Protein AF-A0A2I2KR98-F1 (afdb_monomer_lite)

Secondary structure (DSSP, 8-state):
---------------------------------SEEEEEE-TTSSHHHHHHHHHTTSSS---B-TT-HHHHHHHHHHTTPPB-STT-B-HHHHHHHHHHHTB-TT--EEEEEETTHHHHHHHHHHTT-GGGTT-HHHHHHHHHSSEEEEEE--S-HHHHHHHHHHHHHHT---SS-SS---

pLDDT: mean 82.18, std 19.6, range [34.56, 98.31]

Sequence (181 aa):
MGPYGRGCPRNRLRHSQKSDYVPVMLTETARPIDSYFVCATPRTGSSLLLGLLDSTGICGHPQAYFRSPDESLWADRWQLARTDESGFRYADYVRAARAAGSTPNGVFGAKLMWGTVGEVVDKMRTIHRDLADDDLGLLNRVFGRTGFVYLKRHDVLAQAVSWLRAEQTATWFVGGNGEID

InterPro domains:
  IPR024628 Sulphotransferase Stf0, domain [PF09037] (35-176)
  IPR027417 P-loop containing nucleoside triphosphate hydrolase [G3DSA:3.40.50.300] (34-181)
  IPR027417 P-loop containing nucleoside triphosphate hydrolase [SSF52540] (35-178)

Structure (mmCIF, N/CA/C/O backbone):
data_AF-A0A2I2KR98-F1
#
_entry.id   AF-A0A2I2KR98-F1
#
loop_
_atom_site.group_PDB
_atom_site.id
_atom_site.type_symbol
_atom_site.label_atom_id
_atom_site.label_alt_id
_atom_site.label_comp_id
_atom_site.label_asym_id
_atom_site.label_entity_id
_atom_site.label_seq_id
_atom_site.pdbx_PDB_ins_code
_atom_site.Cartn_x
_atom_site.Cartn_y
_atom_site.Cartn_z
_atom_site.occupancy
_atom_site.B_iso_or_equiv
_atom_site.auth_seq_id
_atom_site.auth_comp_id
_atom_site.auth_asym_id
_atom_site.auth_atom_id
_atom_site.pdbx_PDB_model_num
ATOM 1 N N . MET A 1 1 ? -43.503 -22.880 73.744 1.00 45.19 1 MET A N 1
ATOM 2 C CA . MET A 1 1 ? -43.437 -23.323 72.335 1.00 45.19 1 MET A CA 1
ATOM 3 C C . MET A 1 1 ? -44.203 -22.319 71.483 1.00 45.19 1 MET A C 1
ATOM 5 O O . MET A 1 1 ? -45.420 -22.285 71.577 1.00 45.19 1 MET A O 1
ATOM 9 N N . GLY A 1 2 ? -43.518 -21.447 70.740 1.00 34.56 2 GLY A N 1
ATOM 10 C CA . GLY A 1 2 ? -44.126 -20.769 69.581 1.00 34.56 2 GLY A CA 1
ATOM 11 C C . GLY A 1 2 ? -43.846 -21.569 68.298 1.00 34.56 2 GLY A C 1
ATOM 12 O O . GLY A 1 2 ? -43.222 -22.626 68.402 1.00 34.56 2 GLY A O 1
ATOM 13 N N . PRO A 1 3 ? -44.134 -21.045 67.093 1.00 50.06 3 PRO A N 1
ATOM 14 C CA . PRO A 1 3 ? -45.159 -20.065 66.729 1.00 50.06 3 PRO A CA 1
ATOM 15 C C . PRO A 1 3 ? -45.899 -20.435 65.410 1.00 50.06 3 PRO A C 1
ATOM 17 O O . PRO A 1 3 ? -45.699 -21.485 64.809 1.00 50.06 3 PRO A O 1
ATOM 20 N N . TYR A 1 4 ? -46.763 -19.516 64.974 1.00 42.31 4 TYR A N 1
ATOM 21 C CA . TYR A 1 4 ? -47.322 -19.344 63.630 1.00 42.31 4 TYR A CA 1
ATOM 22 C C . TYR A 1 4 ? -46.369 -19.662 62.459 1.00 42.31 4 TYR A C 1
ATOM 24 O O . TYR A 1 4 ? -45.192 -19.312 62.496 1.00 42.31 4 TYR A O 1
ATOM 32 N N . GLY A 1 5 ? -46.931 -20.157 61.346 1.00 39.09 5 GLY A N 1
ATOM 33 C CA . GLY A 1 5 ? -46.281 -20.077 60.033 1.00 39.09 5 GLY A CA 1
ATOM 34 C C . GLY A 1 5 ? -46.884 -20.987 58.963 1.00 39.09 5 GLY A C 1
ATOM 35 O O . GLY A 1 5 ? -46.359 -22.065 58.706 1.00 39.09 5 GLY A O 1
ATOM 36 N N . ARG A 1 6 ? -47.951 -20.545 58.277 1.00 46.66 6 ARG A N 1
ATOM 37 C CA . ARG A 1 6 ? -48.309 -21.116 56.966 1.00 46.66 6 ARG A CA 1
ATOM 38 C C . ARG A 1 6 ? -47.233 -20.687 55.969 1.00 46.66 6 ARG A C 1
ATOM 40 O O . ARG A 1 6 ? -47.212 -19.541 55.529 1.00 46.66 6 ARG A O 1
ATOM 47 N N . GLY A 1 7 ? -46.315 -21.596 55.661 1.00 36.84 7 GLY A N 1
ATOM 48 C CA . GLY A 1 7 ? -45.300 -21.396 54.636 1.00 36.84 7 GLY A CA 1
ATOM 49 C C . GLY A 1 7 ? -45.927 -21.376 53.244 1.00 36.84 7 GLY A C 1
ATOM 50 O O . GLY A 1 7 ? -46.560 -22.342 52.833 1.00 36.84 7 GLY A O 1
ATOM 51 N N . CYS A 1 8 ? -45.725 -20.277 52.521 1.00 35.91 8 CYS A N 1
ATOM 52 C CA . CYS A 1 8 ? -45.872 -20.192 51.072 1.00 35.91 8 CYS A CA 1
ATOM 53 C C . CYS A 1 8 ? -44.569 -20.696 50.424 1.00 35.91 8 CYS A C 1
ATOM 55 O O . CYS A 1 8 ? -43.522 -20.067 50.624 1.00 35.91 8 CYS A O 1
ATOM 57 N N . PRO A 1 9 ? -44.564 -21.802 49.656 1.00 43.22 9 PRO A N 1
ATOM 58 C CA . PRO A 1 9 ? -43.398 -22.176 48.879 1.00 43.22 9 PRO A CA 1
ATOM 59 C C . PRO A 1 9 ? -43.375 -21.374 47.579 1.00 43.22 9 PRO A C 1
ATOM 61 O O . PRO A 1 9 ? -44.105 -21.621 46.624 1.00 43.22 9 PRO A O 1
ATOM 64 N N . ARG A 1 10 ? -42.489 -20.384 47.617 1.00 43.44 10 ARG A N 1
ATOM 65 C CA . ARG A 1 10 ? -41.891 -19.612 46.531 1.00 43.44 10 ARG A CA 1
ATOM 66 C C . ARG A 1 10 ? -41.870 -20.320 45.171 1.00 43.44 10 ARG A C 1
ATOM 68 O O . ARG A 1 10 ? -41.380 -21.438 45.022 1.00 43.44 10 ARG A O 1
ATOM 75 N N . ASN A 1 11 ? -42.296 -19.540 44.183 1.00 34.59 11 ASN A N 1
ATOM 76 C CA . ASN A 1 11 ? -42.088 -19.690 42.751 1.00 34.59 11 ASN A CA 1
ATOM 77 C C . ASN A 1 11 ? -40.659 -20.191 42.443 1.00 34.59 11 ASN A C 1
ATOM 79 O O . ASN A 1 11 ? -39.684 -19.463 42.638 1.00 34.59 11 ASN A O 1
ATOM 83 N N . ARG A 1 12 ? -40.517 -21.440 41.983 1.00 39.19 12 ARG A N 1
ATOM 84 C CA . ARG A 1 12 ? -39.248 -21.971 41.467 1.00 39.19 12 ARG A CA 1
ATOM 85 C C . ARG A 1 12 ? -39.285 -21.846 39.948 1.00 39.19 12 ARG A C 1
ATOM 87 O O . ARG A 1 12 ? -39.779 -22.734 39.259 1.00 39.19 12 ARG A O 1
ATOM 94 N N . LEU A 1 13 ? -38.780 -20.719 39.447 1.00 37.84 13 LEU A N 1
ATOM 95 C CA . LEU A 1 13 ? -38.492 -20.517 38.028 1.00 37.84 13 LEU A CA 1
ATOM 96 C C . LEU A 1 13 ? -37.603 -21.673 37.550 1.00 37.84 13 LEU A C 1
ATOM 98 O O . LEU A 1 13 ? -36.456 -21.807 37.977 1.00 37.84 13 LEU A O 1
ATOM 102 N N . ARG A 1 14 ? -38.147 -22.537 36.689 1.00 40.75 14 ARG A N 1
ATOM 103 C CA . ARG A 1 14 ? -37.369 -23.547 35.969 1.00 40.75 14 ARG A CA 1
ATOM 104 C C . ARG A 1 14 ? -36.495 -22.821 34.945 1.00 40.75 14 ARG A C 1
ATOM 106 O O . ARG A 1 14 ? -36.938 -22.531 33.843 1.00 40.75 14 ARG A O 1
ATOM 113 N N . HIS A 1 15 ? -35.255 -22.525 35.319 1.00 42.91 15 HIS A N 1
ATOM 114 C CA . HIS A 1 15 ? -34.178 -22.313 34.356 1.00 42.91 15 HIS A CA 1
ATOM 115 C C . HIS A 1 15 ? -33.766 -23.675 33.798 1.00 42.91 15 HIS A C 1
ATOM 117 O O . HIS A 1 15 ? -33.230 -24.493 34.541 1.00 42.91 15 HIS A O 1
ATOM 123 N N . SER A 1 16 ? -34.055 -23.924 32.520 1.00 43.88 16 SER A N 1
ATOM 124 C CA . SER A 1 16 ? -33.255 -24.771 31.620 1.00 43.88 16 SER A CA 1
ATOM 125 C C . SER A 1 16 ? -34.010 -24.967 30.301 1.00 43.88 16 SER A C 1
ATOM 127 O O . SER A 1 16 ? -34.563 -26.035 30.045 1.00 43.88 16 SER A O 1
ATOM 129 N N . GLN A 1 17 ? -34.007 -23.953 29.440 1.00 45.47 17 GLN A N 1
ATOM 130 C CA . GLN A 1 17 ? -33.965 -24.213 28.003 1.00 45.47 17 GLN A CA 1
ATOM 131 C C . GLN A 1 17 ? -32.532 -23.931 27.566 1.00 45.47 17 GLN A C 1
ATOM 133 O O . GLN A 1 17 ? -32.104 -22.780 27.508 1.00 45.47 17 GLN A O 1
ATOM 138 N N . LYS A 1 18 ? -31.759 -25.000 27.358 1.00 41.94 18 LYS A N 1
ATOM 139 C CA . LYS A 1 18 ? -30.503 -24.906 26.621 1.00 41.94 18 LYS A CA 1
ATOM 140 C C . LYS A 1 18 ? -30.904 -24.616 25.180 1.00 41.94 18 LYS A C 1
ATOM 142 O O . LYS A 1 18 ? -31.605 -25.411 24.568 1.00 41.94 18 LYS A O 1
ATOM 147 N N . SER A 1 19 ? -30.562 -23.422 24.713 1.00 43.12 19 SER A N 1
ATOM 148 C CA . SER A 1 19 ? -30.657 -23.069 23.304 1.00 43.12 19 SER A CA 1
ATOM 149 C C . SER A 1 19 ? -29.605 -23.895 22.576 1.00 43.12 19 SER A C 1
ATOM 151 O O . SER A 1 19 ? -28.408 -23.674 22.772 1.00 43.12 19 SER A O 1
ATOM 153 N N . ASP A 1 20 ? -30.052 -24.882 21.805 1.00 44.62 20 ASP A N 1
ATOM 154 C CA . ASP A 1 20 ? -29.210 -25.651 20.895 1.00 44.62 20 ASP A CA 1
ATOM 155 C C . ASP A 1 20 ? -28.820 -24.740 19.729 1.00 44.62 20 ASP A C 1
ATOM 157 O O . ASP A 1 20 ? -29.419 -24.738 18.654 1.00 44.62 20 ASP A O 1
ATOM 161 N N . TYR A 1 21 ? -27.834 -23.884 19.987 1.00 50.34 21 TYR A N 1
ATOM 162 C CA . TYR A 1 21 ? -27.226 -23.044 18.974 1.00 50.34 21 TYR A CA 1
ATOM 163 C C . TYR A 1 21 ? -26.384 -23.945 18.070 1.00 50.34 21 TYR A C 1
ATOM 165 O O . TYR A 1 21 ? -25.250 -24.295 18.394 1.00 50.34 21 TYR A O 1
ATOM 173 N N . VAL A 1 22 ? -26.960 -24.362 16.946 1.00 48.97 22 VAL A N 1
ATOM 174 C CA . VAL A 1 22 ? -26.222 -25.038 15.880 1.00 48.97 22 VAL A CA 1
ATOM 175 C C . VAL A 1 22 ? -25.523 -23.938 15.078 1.00 48.97 22 VAL A C 1
ATOM 177 O O . VAL A 1 22 ? -26.214 -23.117 14.470 1.00 48.97 22 VAL A O 1
ATOM 180 N N . PRO A 1 23 ? -24.181 -23.832 15.094 1.00 45.09 23 PRO A N 1
ATOM 181 C CA . PRO A 1 23 ? -23.514 -22.810 14.311 1.00 45.09 23 PRO A CA 1
ATOM 182 C C . PRO A 1 23 ? -23.770 -23.112 12.836 1.00 45.09 23 PRO A C 1
ATOM 184 O O . PRO A 1 23 ? -23.531 -24.226 12.368 1.00 45.09 23 PRO A O 1
ATOM 187 N N . VAL A 1 24 ? -24.272 -22.115 12.109 1.00 52.47 24 VAL A N 1
ATOM 188 C CA . VAL A 1 24 ? -24.323 -22.156 10.650 1.00 52.47 24 VAL A CA 1
ATOM 189 C C . VAL A 1 24 ? -22.886 -22.331 10.179 1.00 52.47 24 VAL A C 1
ATOM 191 O O . VAL A 1 24 ? -22.064 -21.421 10.279 1.00 52.47 24 VAL A O 1
ATOM 194 N N . MET A 1 25 ? -22.569 -23.539 9.726 1.00 44.47 25 MET A N 1
ATOM 195 C CA . MET A 1 25 ? -21.318 -23.841 9.057 1.00 44.47 25 MET A CA 1
ATOM 196 C C . MET A 1 25 ? -21.326 -23.003 7.777 1.00 44.47 25 MET A C 1
ATOM 198 O O . MET A 1 25 ? -22.052 -23.329 6.838 1.00 44.47 25 MET A O 1
ATOM 202 N N . LEU A 1 26 ? -20.589 -21.887 7.778 1.00 49.72 26 LEU A N 1
ATOM 203 C CA . LEU A 1 26 ? -20.343 -21.037 6.611 1.00 49.72 26 LEU A CA 1
ATOM 204 C C . LEU A 1 26 ? -19.629 -21.884 5.551 1.00 49.72 26 LEU A C 1
ATOM 206 O O . LEU A 1 26 ? -18.409 -21.894 5.434 1.00 49.72 26 LEU A O 1
ATOM 210 N N . THR A 1 27 ? -20.409 -22.666 4.817 1.00 49.41 27 THR A N 1
ATOM 211 C CA . THR A 1 27 ? -19.982 -23.496 3.694 1.00 49.41 27 THR A CA 1
ATOM 212 C C . THR A 1 27 ? -20.254 -22.735 2.413 1.00 49.41 27 THR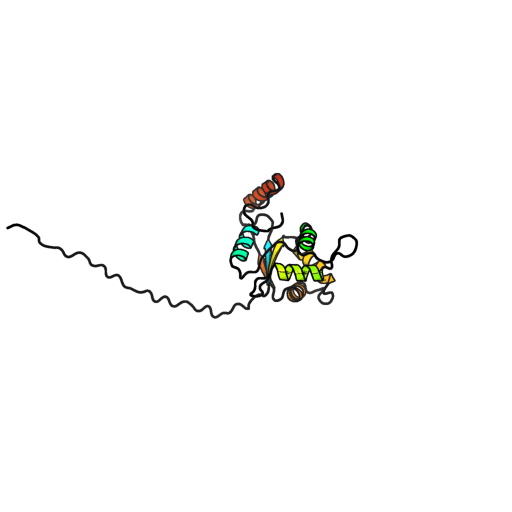 A C 1
ATOM 214 O O . THR A 1 27 ? -20.965 -23.167 1.519 1.00 49.41 27 THR A O 1
ATOM 217 N N . GLU A 1 28 ? -19.630 -21.571 2.338 1.00 48.03 28 GLU A N 1
ATOM 218 C CA . GLU A 1 28 ? -19.173 -21.012 1.085 1.00 48.03 28 GLU A CA 1
ATOM 219 C C . GLU A 1 28 ? -17.781 -20.493 1.409 1.00 48.03 28 GLU A C 1
ATOM 221 O O . GLU A 1 28 ? -17.617 -19.444 2.031 1.00 48.03 28 GLU A O 1
ATOM 226 N N . THR A 1 29 ? -16.758 -21.300 1.120 1.00 50.75 29 THR A N 1
ATOM 227 C CA . THR A 1 29 ? -15.380 -20.828 1.174 1.00 50.75 29 THR A CA 1
ATOM 228 C C . THR A 1 29 ? -15.275 -19.726 0.136 1.00 50.75 29 THR A C 1
ATOM 230 O O . THR A 1 29 ? -15.038 -19.985 -1.045 1.00 50.75 29 THR A O 1
ATOM 233 N N . ALA A 1 30 ? -15.510 -18.485 0.579 1.00 55.72 30 ALA A N 1
ATOM 234 C CA . ALA A 1 30 ? -15.159 -17.290 -0.155 1.00 55.72 30 ALA A CA 1
ATOM 235 C C . ALA A 1 30 ? -13.770 -17.553 -0.715 1.00 55.72 30 ALA A C 1
ATOM 237 O O . ALA A 1 30 ? -12.832 -17.846 0.031 1.00 55.72 30 ALA A O 1
ATOM 238 N N . ARG A 1 31 ? -13.691 -17.598 -2.043 1.00 56.56 31 ARG A N 1
ATOM 239 C CA . ARG A 1 31 ? -12.465 -17.918 -2.757 1.00 56.56 31 ARG A CA 1
ATOM 240 C C . ARG A 1 31 ? -11.340 -17.053 -2.157 1.00 56.56 31 ARG A C 1
ATOM 242 O O . ARG A 1 31 ? -11.426 -15.835 -2.301 1.00 56.56 31 ARG A O 1
ATOM 249 N N . PRO A 1 32 ? -10.336 -17.633 -1.469 1.00 81.88 32 PRO A N 1
ATOM 250 C CA . PRO A 1 32 ? -9.448 -16.861 -0.600 1.00 81.88 32 PRO A CA 1
ATOM 251 C C . PRO A 1 32 ? -8.665 -15.822 -1.406 1.00 81.88 32 PRO A C 1
ATOM 253 O O . PRO A 1 32 ? -7.907 -16.174 -2.301 1.00 81.88 32 PRO A O 1
ATOM 256 N N . ILE A 1 33 ? -8.895 -14.535 -1.179 1.00 91.81 33 ILE A N 1
ATOM 257 C CA . ILE A 1 33 ? -8.083 -13.490 -1.814 1.00 91.81 33 ILE A CA 1
ATOM 258 C C . ILE A 1 33 ? -6.619 -13.654 -1.385 1.00 91.81 33 ILE A C 1
ATOM 260 O O . ILE A 1 33 ? -6.353 -13.982 -0.231 1.00 91.81 33 ILE A O 1
ATOM 264 N N . ASP A 1 34 ? -5.690 -13.439 -2.313 1.00 96.25 34 ASP A N 1
ATOM 265 C CA . ASP A 1 34 ? -4.254 -13.456 -2.001 1.00 96.25 34 ASP A CA 1
ATOM 266 C C . ASP A 1 34 ? -3.803 -12.075 -1.511 1.00 96.25 34 ASP A C 1
ATOM 268 O O . ASP A 1 34 ? -2.844 -11.938 -0.751 1.00 96.25 34 ASP A O 1
ATOM 272 N N . SER A 1 35 ? -4.512 -11.033 -1.943 1.00 97.19 35 SER A N 1
ATOM 273 C CA . SER A 1 35 ? -4.193 -9.656 -1.615 1.00 97.19 35 SER A CA 1
ATOM 274 C C . SER A 1 35 ? -5.420 -8.755 -1.598 1.00 97.19 35 SER A C 1
ATOM 276 O O . SER A 1 35 ? -6.461 -9.067 -2.187 1.00 97.19 35 SER A O 1
ATOM 278 N N . TYR A 1 36 ? -5.293 -7.599 -0.949 1.00 96.88 36 TYR A N 1
ATOM 279 C CA . TYR A 1 36 ? -6.278 -6.535 -1.066 1.00 96.88 36 TYR A CA 1
ATOM 280 C C . TYR A 1 36 ? -5.684 -5.130 -0.964 1.00 96.88 36 TYR A C 1
ATOM 282 O O . TYR A 1 36 ? -4.687 -4.890 -0.278 1.00 96.88 36 TYR A O 1
ATOM 290 N N . PHE A 1 37 ? -6.376 -4.181 -1.597 1.00 96.25 37 PHE A N 1
ATOM 291 C CA . PHE A 1 37 ? -6.120 -2.751 -1.461 1.00 96.25 37 PHE A CA 1
ATOM 292 C C . PHE A 1 37 ? -7.302 -2.036 -0.806 1.00 96.25 37 PHE A C 1
ATOM 294 O O . PHE A 1 37 ? -8.435 -2.106 -1.284 1.00 96.25 37 PHE A O 1
ATOM 301 N N . VAL A 1 38 ? -7.037 -1.299 0.272 1.00 96.69 38 VAL A N 1
ATOM 302 C CA . VAL A 1 38 ? -7.972 -0.313 0.824 1.00 96.69 38 VAL A CA 1
ATOM 303 C C . VAL A 1 38 ? -7.853 0.962 -0.005 1.00 96.69 38 VAL A C 1
ATOM 305 O O . VAL A 1 38 ? -6.872 1.694 0.112 1.00 96.69 38 VAL A O 1
ATOM 308 N N . CYS A 1 39 ? -8.847 1.225 -0.845 1.00 95.19 39 CYS A N 1
ATOM 309 C CA . CYS A 1 39 ? -8.944 2.417 -1.676 1.00 95.19 39 CYS A CA 1
ATOM 310 C C . CYS A 1 39 ? -9.698 3.506 -0.910 1.00 95.19 39 CYS A C 1
ATOM 312 O O . CYS A 1 39 ? -10.894 3.370 -0.643 1.00 95.19 39 CYS A O 1
ATOM 314 N N . ALA A 1 40 ? -9.010 4.586 -0.550 1.00 94.12 40 ALA A N 1
ATOM 315 C CA . ALA A 1 40 ? -9.546 5.616 0.334 1.00 94.12 40 ALA A CA 1
ATOM 316 C C . ALA A 1 40 ? -9.222 7.036 -0.153 1.00 94.12 40 ALA A C 1
ATOM 318 O O . ALA A 1 40 ? -8.369 7.256 -1.008 1.00 94.12 40 ALA A O 1
ATOM 319 N N . THR A 1 41 ? -9.886 8.028 0.432 1.00 92.06 41 THR A N 1
ATOM 320 C CA . THR A 1 41 ? -9.409 9.419 0.441 1.00 92.06 41 THR A CA 1
ATOM 321 C C . THR A 1 41 ? -8.908 9.779 1.842 1.00 92.06 41 THR A C 1
ATOM 323 O O . THR A 1 41 ? -9.297 9.119 2.818 1.00 92.06 41 THR A O 1
ATOM 326 N N . PRO A 1 42 ? -8.048 10.803 1.998 1.00 91.31 42 PRO A N 1
ATOM 327 C CA . PRO A 1 42 ? -7.602 11.222 3.320 1.00 91.31 42 PRO A CA 1
ATOM 328 C C . PRO A 1 42 ? -8.780 11.517 4.255 1.00 91.31 42 PRO A C 1
ATOM 330 O O . PRO A 1 42 ? -9.809 12.056 3.849 1.00 91.31 42 PRO A O 1
ATOM 333 N N . ARG A 1 43 ? -8.611 11.180 5.539 1.00 92.31 43 ARG A N 1
ATOM 334 C CA . ARG A 1 43 ? -9.581 11.439 6.627 1.00 92.31 43 ARG A CA 1
ATOM 335 C C . ARG A 1 43 ? -10.885 10.625 6.575 1.00 92.31 43 ARG A C 1
ATOM 337 O O . ARG A 1 43 ? -11.870 10.980 7.228 1.00 92.31 43 ARG A O 1
ATOM 344 N N . THR A 1 44 ? -10.875 9.495 5.874 1.00 94.69 44 THR A N 1
ATOM 345 C CA . THR A 1 44 ? -11.998 8.537 5.810 1.00 94.69 44 THR A CA 1
ATOM 346 C C . THR A 1 44 ? -11.994 7.476 6.912 1.00 94.69 44 THR A C 1
ATOM 348 O O . THR A 1 44 ? -12.897 6.651 6.966 1.00 94.69 44 THR A O 1
ATOM 351 N N . GLY A 1 45 ? -10.997 7.491 7.802 1.00 93.31 45 GLY A N 1
ATOM 352 C CA . GLY A 1 45 ? -10.810 6.443 8.812 1.00 93.31 45 GLY A CA 1
ATOM 353 C C . GLY A 1 45 ? -9.970 5.262 8.322 1.00 93.31 45 GLY A C 1
ATOM 354 O O . GLY A 1 45 ? -9.919 4.237 8.992 1.00 93.31 45 GLY A O 1
ATOM 355 N N . SER A 1 46 ? -9.279 5.400 7.185 1.00 93.75 46 SER A N 1
ATOM 356 C CA . SER A 1 46 ? -8.441 4.334 6.638 1.00 93.75 46 SER A CA 1
ATOM 357 C C . SER A 1 46 ? -7.390 3.850 7.639 1.00 93.75 46 SER A C 1
ATOM 359 O O . SER A 1 46 ? -7.299 2.656 7.852 1.00 93.75 46 SER A O 1
ATOM 361 N N . SER A 1 47 ? -6.653 4.736 8.319 1.00 92.38 47 SER A N 1
ATOM 362 C CA . SER A 1 47 ? -5.614 4.306 9.276 1.00 92.38 47 SER A CA 1
ATOM 363 C C . SER A 1 47 ? -6.185 3.523 10.468 1.00 92.38 47 SER A C 1
ATOM 365 O O . SER A 1 47 ? -5.575 2.555 10.907 1.00 92.38 47 SER A O 1
ATOM 367 N N . LEU A 1 48 ? -7.403 3.855 10.924 1.00 93.44 48 LEU A N 1
ATOM 368 C CA . LEU A 1 48 ? -8.118 3.049 11.923 1.00 93.44 48 LEU A CA 1
ATOM 369 C C . LEU A 1 48 ? -8.429 1.646 11.382 1.00 93.44 48 LEU A C 1
ATOM 371 O O . LEU A 1 48 ? -8.166 0.656 12.056 1.00 93.44 48 LEU A O 1
ATOM 375 N N . LEU A 1 49 ? -8.968 1.559 10.162 1.00 95.88 49 LEU A N 1
ATOM 376 C CA . LEU A 1 49 ? -9.264 0.278 9.519 1.00 95.88 49 LEU A CA 1
ATOM 377 C C . LEU A 1 49 ? -7.996 -0.568 9.322 1.00 95.88 49 LEU A C 1
ATOM 379 O O . LEU A 1 49 ? -8.029 -1.765 9.582 1.00 95.88 49 LEU A O 1
ATOM 383 N N . LEU A 1 50 ? -6.889 0.046 8.897 1.00 95.94 50 LEU A N 1
ATOM 384 C CA . LEU A 1 50 ? -5.604 -0.631 8.724 1.00 95.94 50 LEU A CA 1
ATOM 385 C C . LEU A 1 50 ? -5.121 -1.240 10.044 1.00 95.94 50 LEU A C 1
ATOM 387 O O . LEU A 1 50 ? -4.810 -2.425 10.070 1.00 95.94 50 LEU A O 1
ATOM 391 N N . GLY A 1 51 ? -5.144 -0.474 11.140 1.00 94.44 51 GLY A N 1
ATOM 392 C CA . GLY A 1 51 ? -4.755 -0.980 12.460 1.00 94.44 51 GLY A CA 1
ATOM 393 C C . GLY A 1 51 ? -5.641 -2.130 12.953 1.00 94.44 51 GLY A C 1
ATOM 394 O O . GLY A 1 51 ? -5.139 -3.099 13.516 1.00 94.44 51 GLY A O 1
ATOM 395 N N . LEU A 1 52 ? -6.953 -2.070 12.697 1.00 95.94 52 LEU A N 1
ATOM 396 C CA . LEU A 1 52 ? -7.864 -3.173 13.020 1.00 95.94 52 LEU A CA 1
ATOM 397 C C . LEU A 1 52 ? -7.558 -4.431 12.195 1.00 95.94 52 LEU A C 1
ATOM 399 O O . LEU A 1 52 ? -7.519 -5.520 12.761 1.00 95.94 52 LEU A O 1
ATOM 403 N N . LEU A 1 53 ? -7.316 -4.293 10.888 1.00 96.56 53 LEU A N 1
ATOM 404 C CA . LEU A 1 53 ? -6.941 -5.411 10.016 1.00 96.56 53 LEU A CA 1
ATOM 405 C C . LEU A 1 53 ? -5.604 -6.031 10.441 1.00 96.56 53 LEU A C 1
ATOM 407 O O . LEU A 1 53 ? -5.535 -7.247 10.604 1.00 96.56 53 LEU A O 1
ATOM 411 N N . ASP A 1 54 ? -4.589 -5.208 10.700 1.00 96.31 54 ASP A N 1
ATOM 412 C CA . ASP A 1 54 ? -3.277 -5.646 11.189 1.00 96.31 54 ASP A CA 1
ATOM 413 C C . ASP A 1 54 ? -3.397 -6.430 12.508 1.00 96.31 54 ASP A C 1
ATOM 415 O O . ASP A 1 54 ? -2.872 -7.536 12.640 1.00 96.31 54 ASP A O 1
ATOM 419 N N . SER A 1 55 ? -4.213 -5.932 13.448 1.00 96.38 55 SER A N 1
ATOM 420 C CA . SER A 1 55 ? -4.432 -6.577 14.752 1.00 96.38 55 SER A CA 1
ATOM 421 C C . SER A 1 55 ? -5.037 -7.985 14.684 1.00 96.38 55 SER A C 1
ATOM 423 O O . SER A 1 55 ? -4.985 -8.721 15.669 1.00 96.38 55 SER A O 1
ATOM 425 N N . THR A 1 56 ? -5.598 -8.387 13.538 1.00 96.38 56 THR A N 1
ATOM 426 C CA . THR A 1 56 ? -6.112 -9.753 13.352 1.00 96.38 56 THR A CA 1
ATOM 427 C C . THR A 1 56 ? -4.998 -10.792 13.211 1.00 96.38 56 THR A C 1
ATOM 429 O O . THR A 1 56 ? -5.250 -11.979 13.410 1.00 96.38 56 THR A O 1
ATOM 432 N N . GLY A 1 57 ? -3.790 -10.375 12.812 1.00 95.94 57 GLY A N 1
ATOM 433 C CA . GLY A 1 57 ? -2.666 -11.264 12.505 1.00 95.94 57 GLY A CA 1
ATOM 434 C C . GLY A 1 57 ? -2.860 -12.156 11.269 1.00 95.94 57 GLY A C 1
ATOM 435 O O . GLY A 1 57 ? -2.005 -12.997 10.992 1.00 95.94 57 GLY A O 1
ATOM 436 N N . ILE A 1 58 ? -3.966 -11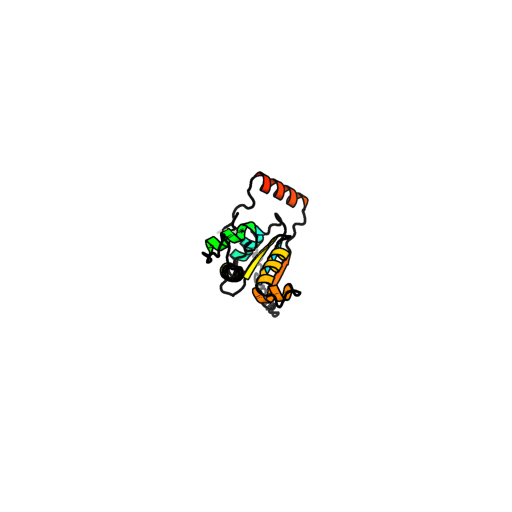.999 10.531 1.00 96.56 58 ILE A N 1
ATOM 437 C CA . ILE A 1 58 ? -4.307 -12.821 9.354 1.00 96.56 58 ILE A CA 1
ATOM 438 C C . ILE A 1 58 ? -4.681 -12.002 8.112 1.00 96.56 58 ILE A C 1
ATOM 440 O O . ILE A 1 58 ? -4.810 -12.571 7.029 1.00 96.56 58 ILE A O 1
ATOM 444 N N . CYS A 1 59 ? -4.874 -10.690 8.246 1.00 96.62 59 CYS A N 1
ATOM 445 C CA . CYS A 1 59 ? -5.228 -9.797 7.142 1.00 96.62 59 CYS A CA 1
ATOM 446 C C . CYS A 1 59 ? -4.007 -9.035 6.601 1.00 96.62 59 CYS A C 1
ATOM 448 O O . CYS A 1 59 ? -4.138 -7.893 6.183 1.00 96.62 59 CYS A O 1
ATOM 450 N N . GLY A 1 60 ? -2.813 -9.622 6.610 1.00 97.12 60 GLY A N 1
ATOM 451 C CA . GLY A 1 60 ? -1.598 -8.896 6.252 1.00 97.12 60 GLY A CA 1
ATOM 452 C C . GLY A 1 60 ? -1.229 -7.803 7.260 1.00 97.12 60 GLY A C 1
ATOM 453 O O . GLY A 1 60 ? -1.818 -7.688 8.335 1.00 97.12 60 GLY A O 1
ATOM 454 N N . HIS A 1 61 ? -0.255 -6.987 6.867 1.00 97.56 61 HIS A N 1
ATOM 455 C CA . HIS A 1 61 ? 0.223 -5.826 7.619 1.00 97.56 61 HIS A CA 1
ATOM 456 C C . HIS A 1 61 ? -0.024 -4.553 6.801 1.00 97.56 61 HIS A C 1
ATOM 458 O O . HIS A 1 61 ? 0.914 -3.974 6.257 1.00 97.56 61 HIS A O 1
ATOM 464 N N . PRO A 1 62 ? -1.285 -4.134 6.591 1.00 96.88 62 PRO A N 1
ATOM 465 C CA . PRO A 1 62 ? -1.584 -3.110 5.605 1.00 96.88 62 PRO A CA 1
ATOM 466 C C . PRO A 1 62 ? -0.987 -1.752 5.982 1.00 96.88 62 PRO A C 1
ATOM 468 O O . PRO A 1 62 ? -1.208 -1.242 7.076 1.00 96.88 62 PRO A O 1
ATOM 471 N N . GLN A 1 63 ? -0.275 -1.146 5.030 1.00 95.75 63 GLN A N 1
ATOM 472 C CA . GLN A 1 63 ? 0.307 0.198 5.111 1.00 95.75 63 GLN A CA 1
ATOM 473 C C . GLN A 1 63 ? 0.167 0.927 3.765 1.00 95.75 63 GLN A C 1
ATOM 475 O O . GLN A 1 63 ? -0.223 0.339 2.749 1.00 95.75 63 GLN A O 1
ATOM 480 N N . ALA A 1 64 ? 0.499 2.219 3.731 1.00 93.94 64 ALA A N 1
ATOM 481 C CA . ALA A 1 64 ? 0.576 3.014 2.502 1.00 93.94 64 ALA A CA 1
ATOM 482 C C . ALA A 1 64 ? 1.898 2.782 1.737 1.00 93.94 64 ALA A C 1
ATOM 484 O O . ALA A 1 64 ? 2.607 3.733 1.430 1.00 93.94 64 ALA A O 1
ATOM 485 N N . TYR A 1 65 ? 2.246 1.524 1.439 1.00 95.44 65 TYR A N 1
ATOM 486 C CA . TYR A 1 65 ? 3.529 1.179 0.809 1.00 95.44 65 TYR A CA 1
ATOM 487 C C . TYR A 1 65 ? 3.776 1.964 -0.485 1.00 95.44 65 TYR A C 1
ATOM 489 O O . TYR A 1 65 ? 4.805 2.600 -0.641 1.00 95.44 65 TYR A O 1
ATOM 497 N N . PHE A 1 66 ? 2.792 2.008 -1.381 1.00 93.88 66 PHE A N 1
ATOM 498 C CA . PHE A 1 66 ? 2.948 2.595 -2.716 1.00 93.88 66 PHE A CA 1
ATOM 499 C C . PHE A 1 66 ? 2.658 4.099 -2.788 1.00 93.88 66 PHE A C 1
ATOM 501 O O . PHE A 1 66 ? 2.329 4.630 -3.848 1.00 93.88 66 PHE A O 1
ATOM 508 N N . ARG A 1 67 ? 2.722 4.805 -1.656 1.00 91.25 67 ARG A N 1
ATOM 509 C CA . ARG A 1 67 ? 2.620 6.261 -1.646 1.00 91.25 67 ARG A CA 1
ATOM 510 C C . ARG A 1 67 ? 3.960 6.834 -2.110 1.00 91.25 67 ARG A C 1
ATOM 512 O O . ARG A 1 67 ? 4.942 6.747 -1.388 1.00 91.25 67 ARG A O 1
ATOM 519 N N . SER A 1 68 ? 3.984 7.433 -3.304 1.00 87.56 68 SER A N 1
ATOM 520 C CA . SER A 1 68 ? 5.206 7.909 -3.976 1.00 87.56 68 SER A CA 1
ATOM 521 C C . SER A 1 68 ? 6.177 8.715 -3.086 1.00 87.56 68 SER A C 1
ATOM 523 O O . SER A 1 68 ? 7.366 8.404 -3.122 1.00 87.56 68 SER A O 1
ATOM 525 N N . PRO A 1 69 ? 5.729 9.674 -2.244 1.00 86.62 69 PRO A N 1
ATOM 526 C CA . PRO A 1 69 ? 6.615 10.360 -1.291 1.00 86.62 69 PRO A CA 1
ATOM 527 C C . PRO A 1 69 ? 7.339 9.448 -0.284 1.00 86.62 69 PRO A C 1
ATOM 529 O O . PRO A 1 69 ? 8.434 9.783 0.160 1.00 86.62 69 PRO A O 1
ATOM 532 N N . ASP A 1 70 ? 6.760 8.295 0.049 1.00 90.25 70 ASP A N 1
ATOM 533 C CA . ASP A 1 70 ? 7.225 7.420 1.129 1.00 90.25 70 ASP A CA 1
ATOM 534 C C . ASP A 1 70 ? 8.000 6.202 0.589 1.00 90.25 70 ASP A C 1
ATOM 536 O O . ASP A 1 70 ? 8.670 5.503 1.351 1.00 90.25 70 ASP A O 1
ATOM 540 N N . GLU A 1 71 ? 7.946 5.923 -0.722 1.00 92.06 71 GLU A N 1
ATOM 541 C CA . GLU A 1 71 ? 8.580 4.736 -1.319 1.00 92.06 71 GLU A CA 1
ATOM 542 C C . GLU A 1 71 ? 10.094 4.695 -1.052 1.00 92.06 71 GLU A C 1
ATOM 544 O O . GLU A 1 71 ? 10.628 3.639 -0.715 1.00 92.06 71 GLU A O 1
ATOM 549 N N . SER A 1 72 ? 10.786 5.837 -1.112 1.00 91.38 72 SER A N 1
ATOM 550 C CA . SER A 1 72 ? 12.216 5.917 -0.778 1.00 91.38 72 SER A CA 1
ATOM 551 C C . SER A 1 72 ? 12.506 5.570 0.683 1.00 91.38 72 SER A C 1
ATOM 553 O O . SER A 1 72 ? 13.487 4.875 0.945 1.00 91.38 72 SER A O 1
ATOM 555 N N . LEU A 1 73 ? 11.637 5.982 1.614 1.00 92.19 73 LEU A N 1
ATOM 556 C CA . LEU A 1 73 ? 11.763 5.668 3.042 1.00 92.19 73 LEU A CA 1
ATOM 557 C C . LEU A 1 73 ? 11.541 4.174 3.303 1.00 92.19 73 LEU A C 1
ATOM 559 O O . LEU A 1 73 ? 12.260 3.559 4.094 1.00 92.19 73 LEU A O 1
ATOM 563 N N . TRP A 1 74 ? 10.573 3.565 2.614 1.00 95.12 74 TRP A N 1
ATOM 564 C CA . TRP A 1 74 ? 10.365 2.117 2.649 1.00 95.12 74 TRP A CA 1
ATOM 565 C C . TRP A 1 74 ? 11.552 1.354 2.057 1.00 95.12 74 TRP A C 1
ATOM 567 O O . TRP A 1 74 ? 12.004 0.376 2.651 1.00 95.12 74 TRP A O 1
ATOM 577 N N . ALA A 1 75 ? 12.093 1.816 0.928 1.00 94.50 75 ALA A N 1
ATOM 578 C CA . ALA A 1 75 ? 13.261 1.212 0.296 1.00 94.50 75 ALA A CA 1
ATOM 579 C C . ALA A 1 75 ? 14.496 1.258 1.210 1.00 94.50 75 ALA A C 1
ATOM 581 O O . ALA A 1 75 ? 15.201 0.255 1.317 1.00 94.50 75 ALA A O 1
ATOM 582 N N . ASP A 1 76 ? 14.717 2.376 1.912 1.00 93.31 76 ASP A N 1
ATOM 583 C CA . ASP A 1 76 ? 15.757 2.495 2.943 1.00 93.31 76 ASP A CA 1
ATOM 584 C C . ASP A 1 76 ? 15.525 1.524 4.100 1.00 93.31 76 ASP A C 1
ATOM 586 O O . ASP A 1 76 ? 16.436 0.799 4.504 1.00 93.31 76 ASP A O 1
ATOM 590 N N . ARG A 1 77 ? 14.290 1.462 4.612 1.00 94.69 77 ARG A N 1
ATOM 591 C CA . ARG A 1 77 ? 13.918 0.566 5.715 1.00 94.69 77 ARG A CA 1
ATOM 592 C C . ARG A 1 77 ? 14.148 -0.904 5.369 1.00 94.69 77 ARG A C 1
ATOM 594 O O . ARG A 1 77 ? 14.566 -1.670 6.233 1.00 94.69 77 ARG A O 1
ATOM 601 N N . TRP A 1 78 ? 13.884 -1.295 4.126 1.00 96.38 78 TRP A N 1
ATOM 602 C CA . TRP A 1 78 ? 14.128 -2.651 3.628 1.00 96.38 78 TRP A CA 1
ATOM 603 C C . TRP A 1 78 ? 15.540 -2.854 3.072 1.00 96.38 78 TRP A C 1
ATOM 605 O O . TRP A 1 78 ? 15.832 -3.939 2.574 1.00 96.38 78 TRP A O 1
ATOM 615 N N . GLN A 1 79 ? 16.406 -1.838 3.165 1.00 95.38 79 GLN A N 1
ATOM 616 C CA . GLN A 1 79 ? 17.800 -1.879 2.720 1.00 95.38 79 GLN A CA 1
ATOM 617 C C . GLN A 1 79 ? 17.937 -2.344 1.263 1.00 95.38 79 GLN A C 1
ATOM 619 O O . GLN A 1 79 ? 18.810 -3.145 0.923 1.00 95.38 79 GLN A O 1
ATOM 624 N N . LEU A 1 80 ? 17.046 -1.864 0.390 1.00 95.19 80 LEU A N 1
ATOM 625 C CA . LEU A 1 80 ? 17.088 -2.221 -1.022 1.00 95.19 80 LEU A CA 1
ATOM 626 C C . LEU A 1 80 ? 18.368 -1.696 -1.667 1.00 95.19 80 LEU A C 1
ATOM 628 O O . LEU A 1 80 ? 18.800 -0.570 -1.415 1.00 95.19 80 LEU A O 1
ATOM 632 N N . ALA A 1 81 ? 18.948 -2.515 -2.545 1.00 91.94 81 ALA A N 1
ATOM 633 C CA . ALA A 1 81 ? 20.096 -2.109 -3.335 1.00 91.94 81 ALA A CA 1
ATOM 634 C C . ALA A 1 81 ? 19.739 -0.866 -4.158 1.00 91.94 81 ALA A C 1
ATOM 636 O O . ALA A 1 81 ? 18.793 -0.877 -4.956 1.00 91.94 81 ALA A O 1
ATOM 637 N N . ARG A 1 82 ? 20.508 0.201 -3.950 1.00 88.94 82 ARG A N 1
ATOM 638 C CA . ARG A 1 82 ? 20.372 1.427 -4.725 1.00 88.94 82 ARG A CA 1
ATOM 639 C C . ARG A 1 82 ? 20.929 1.212 -6.126 1.00 88.94 82 ARG A C 1
ATOM 641 O O . ARG A 1 82 ? 21.934 0.523 -6.306 1.00 88.94 82 ARG A O 1
ATOM 648 N N . THR A 1 83 ? 20.258 1.789 -7.109 1.00 82.00 83 THR A N 1
ATOM 649 C CA . THR A 1 83 ? 20.847 2.015 -8.426 1.00 82.00 83 THR A CA 1
ATOM 650 C C . THR A 1 83 ? 21.698 3.290 -8.362 1.00 82.00 83 THR A C 1
ATOM 652 O O . THR A 1 83 ? 22.033 3.782 -7.281 1.00 82.00 83 THR A O 1
ATOM 655 N N . ASP A 1 84 ? 22.083 3.818 -9.514 1.00 79.44 84 ASP A N 1
ATOM 656 C CA . ASP A 1 84 ? 22.533 5.204 -9.643 1.00 79.44 84 ASP A CA 1
ATOM 657 C C . ASP A 1 84 ? 21.535 6.220 -9.042 1.00 79.44 84 ASP A C 1
ATOM 659 O O . ASP A 1 84 ? 20.436 5.860 -8.622 1.00 79.44 84 ASP A O 1
ATOM 663 N N . GLU A 1 85 ? 21.960 7.487 -8.949 1.00 58.75 85 GLU A N 1
ATOM 664 C CA . GLU A 1 85 ? 21.167 8.676 -8.577 1.00 58.75 85 GLU A CA 1
ATOM 665 C C . GLU A 1 85 ? 19.949 8.416 -7.661 1.00 58.75 85 GLU A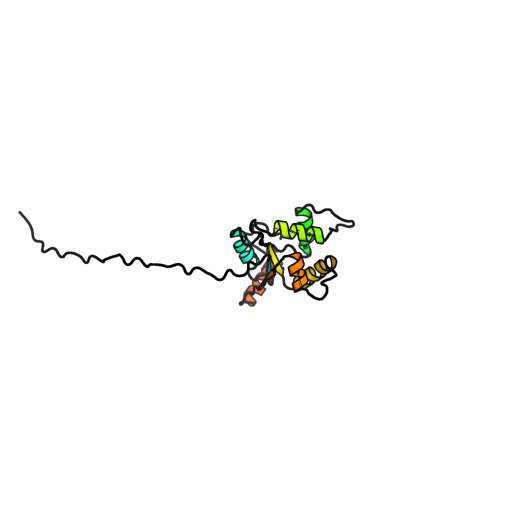 C 1
ATOM 667 O O . GLU A 1 85 ? 18.839 8.869 -7.925 1.00 58.75 85 GLU A O 1
ATOM 672 N N . SER A 1 86 ? 20.151 7.699 -6.547 1.00 60.81 86 SER A N 1
ATOM 673 C CA . SER A 1 86 ? 19.156 7.402 -5.495 1.00 60.81 86 SER A CA 1
ATOM 674 C C . SER A 1 86 ? 17.970 6.484 -5.854 1.00 60.81 86 SER A C 1
ATOM 676 O O . SER A 1 86 ? 17.092 6.263 -5.012 1.00 60.81 86 SER A O 1
ATOM 678 N N . GLY A 1 87 ? 17.969 5.866 -7.035 1.00 81.81 87 GLY A N 1
ATOM 679 C CA . GLY A 1 87 ? 16.929 4.926 -7.456 1.00 81.81 87 GLY A CA 1
ATOM 680 C C . GLY A 1 87 ? 17.029 3.540 -6.804 1.00 81.81 87 GLY A C 1
ATOM 681 O O . GLY A 1 87 ? 17.985 3.204 -6.104 1.00 81.81 87 GLY A O 1
ATOM 682 N N . PHE A 1 88 ? 16.015 2.709 -7.034 1.00 90.88 88 PHE A N 1
ATOM 683 C CA . PHE A 1 88 ? 16.019 1.272 -6.750 1.00 90.88 88 PHE A CA 1
ATOM 684 C C . PHE A 1 88 ? 15.198 0.559 -7.823 1.00 90.88 88 PHE A C 1
ATOM 686 O O . PHE A 1 88 ? 14.316 1.139 -8.461 1.00 90.88 88 PHE A O 1
ATOM 693 N N . ARG A 1 89 ? 15.458 -0.733 -8.030 1.00 91.31 89 ARG A N 1
ATOM 694 C CA . ARG A 1 89 ? 14.672 -1.524 -8.981 1.00 91.31 89 ARG A CA 1
ATOM 695 C C . ARG A 1 89 ? 13.260 -1.716 -8.436 1.00 91.31 89 ARG A C 1
ATOM 697 O O . ARG A 1 89 ? 13.074 -2.373 -7.412 1.00 91.31 89 ARG A O 1
ATOM 704 N N . TYR A 1 90 ? 12.256 -1.217 -9.153 1.00 91.75 90 TYR A N 1
ATOM 705 C CA . TYR A 1 90 ? 10.870 -1.286 -8.680 1.00 91.75 90 TYR A CA 1
ATOM 706 C C . TYR A 1 90 ? 10.385 -2.731 -8.466 1.00 91.75 90 TYR A C 1
ATOM 708 O O . TYR A 1 90 ? 9.678 -3.016 -7.510 1.00 91.75 90 TYR A O 1
ATOM 716 N N . ALA A 1 91 ? 10.852 -3.691 -9.269 1.00 92.19 91 ALA A N 1
ATOM 717 C CA . ALA A 1 91 ? 10.543 -5.108 -9.054 1.00 92.19 91 ALA A CA 1
ATOM 718 C C . ALA A 1 91 ? 11.025 -5.647 -7.690 1.00 92.19 91 ALA A C 1
ATOM 720 O O . ALA A 1 91 ? 10.366 -6.503 -7.097 1.00 92.19 91 ALA A O 1
ATOM 721 N N . ASP A 1 92 ? 12.158 -5.154 -7.183 1.00 94.81 92 ASP A N 1
ATOM 722 C CA . ASP A 1 92 ? 12.667 -5.534 -5.862 1.00 94.81 92 ASP A CA 1
ATOM 723 C C . ASP A 1 92 ? 11.885 -4.821 -4.752 1.00 94.81 92 ASP A C 1
ATOM 725 O O . ASP A 1 92 ? 11.552 -5.446 -3.745 1.00 94.81 92 ASP A O 1
ATOM 729 N N . TYR A 1 93 ? 11.485 -3.567 -4.985 1.00 95.50 93 TYR A N 1
ATOM 730 C CA . TYR A 1 93 ? 10.587 -2.825 -4.099 1.00 95.50 93 TYR A CA 1
ATOM 731 C C . TYR A 1 93 ? 9.251 -3.532 -3.896 1.00 95.50 93 TYR A C 1
ATOM 733 O O . TYR A 1 93 ? 8.833 -3.773 -2.769 1.00 95.50 93 TYR A O 1
ATOM 741 N N . VAL A 1 94 ? 8.606 -3.938 -4.986 1.00 95.44 94 VAL A N 1
ATOM 742 C CA . VAL A 1 94 ? 7.315 -4.630 -4.951 1.00 95.44 94 VAL A CA 1
ATOM 743 C C . VAL A 1 94 ? 7.424 -5.973 -4.231 1.00 95.44 94 VAL A C 1
ATOM 745 O O . VAL A 1 94 ? 6.542 -6.333 -3.452 1.00 95.44 94 VAL A O 1
ATOM 748 N N . ARG A 1 95 ? 8.532 -6.700 -4.430 1.00 96.19 95 ARG A N 1
ATOM 749 C CA . ARG A 1 95 ? 8.805 -7.946 -3.700 1.00 96.19 95 ARG A CA 1
ATOM 750 C C . ARG A 1 95 ? 8.944 -7.696 -2.197 1.00 96.19 95 ARG A C 1
ATOM 752 O O . ARG A 1 95 ? 8.365 -8.446 -1.414 1.00 96.19 95 ARG A O 1
ATOM 759 N N . ALA A 1 96 ? 9.678 -6.656 -1.806 1.00 97.56 96 ALA A N 1
ATOM 760 C CA . ALA A 1 96 ? 9.865 -6.286 -0.407 1.00 97.56 96 ALA A CA 1
ATOM 761 C C . ALA A 1 96 ? 8.565 -5.789 0.239 1.00 97.56 96 ALA A C 1
ATOM 763 O O . ALA A 1 96 ? 8.223 -6.247 1.326 1.00 97.56 96 ALA A O 1
ATOM 764 N N . ALA A 1 97 ? 7.786 -4.962 -0.463 1.00 97.19 97 ALA A N 1
ATOM 765 C CA . ALA A 1 97 ? 6.464 -4.526 -0.025 1.00 97.19 97 ALA A CA 1
ATOM 766 C C . ALA A 1 97 ? 5.538 -5.720 0.204 1.00 97.19 97 ALA A C 1
ATOM 768 O O . ALA A 1 97 ? 4.918 -5.824 1.259 1.00 97.19 97 ALA A O 1
ATOM 769 N N . ARG A 1 98 ? 5.500 -6.674 -0.735 1.00 97.25 98 ARG A N 1
ATOM 770 C CA . ARG A 1 98 ? 4.698 -7.892 -0.588 1.00 97.25 98 ARG A CA 1
ATOM 771 C C . ARG A 1 98 ? 5.146 -8.724 0.610 1.00 97.25 98 ARG A C 1
ATOM 773 O O . ARG A 1 98 ? 4.293 -9.201 1.347 1.00 97.25 98 ARG A O 1
ATOM 780 N N . ALA A 1 99 ? 6.450 -8.874 0.832 1.00 97.62 99 ALA A N 1
ATOM 781 C CA . ALA A 1 99 ? 6.966 -9.587 1.999 1.00 97.62 99 ALA A CA 1
ATOM 782 C C . ALA A 1 99 ? 6.602 -8.882 3.318 1.00 97.62 99 ALA A C 1
ATOM 784 O O . ALA A 1 99 ? 6.157 -9.540 4.252 1.00 97.62 99 ALA A O 1
ATOM 785 N N . ALA A 1 100 ? 6.744 -7.556 3.380 1.00 97.81 100 ALA A N 1
ATOM 786 C CA . ALA A 1 100 ? 6.455 -6.767 4.573 1.00 97.81 100 ALA A CA 1
ATOM 787 C C . ALA A 1 100 ? 4.954 -6.686 4.891 1.00 97.81 100 ALA A C 1
ATOM 789 O O . ALA A 1 100 ? 4.580 -6.698 6.058 1.00 97.81 100 ALA A O 1
ATOM 790 N N . GLY A 1 101 ? 4.105 -6.608 3.865 1.00 97.44 101 GLY A N 1
ATOM 791 C CA . GLY A 1 101 ? 2.656 -6.461 4.005 1.00 97.44 101 GLY A CA 1
ATOM 792 C C . GLY A 1 101 ? 1.884 -7.771 4.123 1.00 97.44 101 GLY A C 1
ATOM 793 O O . GLY A 1 101 ? 0.653 -7.725 4.165 1.00 97.44 101 GLY A O 1
ATOM 794 N N . SER A 1 102 ? 2.564 -8.922 4.135 1.00 98.12 102 SER A N 1
ATOM 795 C CA . SER A 1 102 ? 1.918 -10.237 4.204 1.00 98.12 102 SER A CA 1
ATOM 796 C C . SER A 1 102 ? 2.006 -10.865 5.590 1.00 98.12 102 SER A C 1
ATOM 798 O O . SER A 1 102 ? 3.053 -10.828 6.229 1.00 98.12 102 SER A O 1
ATOM 800 N N . THR A 1 103 ? 0.929 -11.521 6.019 1.00 97.44 103 THR A N 1
ATOM 801 C CA . THR A 1 103 ? 0.910 -12.378 7.218 1.00 97.44 103 THR A CA 1
ATOM 802 C C . THR A 1 103 ? 1.315 -13.822 6.873 1.00 97.44 103 THR A C 1
ATOM 804 O O . THR A 1 103 ? 1.339 -14.186 5.694 1.00 97.44 103 THR A O 1
ATOM 807 N N . PRO A 1 104 ? 1.612 -14.701 7.858 1.00 97.06 104 PRO A N 1
ATOM 808 C CA . PRO A 1 104 ? 2.048 -16.084 7.599 1.00 97.06 104 PRO A CA 1
ATOM 809 C C . PRO A 1 104 ? 1.073 -16.945 6.781 1.00 97.06 104 PRO A C 1
ATOM 811 O O . PRO A 1 104 ? 1.480 -17.933 6.177 1.00 97.06 104 PRO A O 1
ATOM 814 N N . ASN A 1 105 ? -0.210 -16.576 6.739 1.00 95.50 105 ASN A N 1
ATOM 815 C CA . ASN A 1 105 ? -1.222 -17.208 5.887 1.00 95.50 105 ASN A CA 1
ATOM 816 C C . ASN A 1 105 ? -1.173 -16.743 4.414 1.00 95.50 105 ASN A C 1
ATOM 818 O O . ASN A 1 105 ? -2.012 -17.168 3.625 1.00 95.50 105 ASN A O 1
ATOM 822 N N . GLY A 1 106 ? -0.219 -15.883 4.042 1.00 95.19 106 GLY A N 1
ATOM 823 C CA . GLY A 1 106 ? 0.039 -15.457 2.666 1.00 95.19 106 GLY A CA 1
ATOM 824 C C . GLY A 1 106 ? -0.791 -14.271 2.174 1.00 95.19 106 GLY A C 1
ATOM 825 O O . GLY A 1 106 ? -0.593 -13.853 1.036 1.00 95.19 106 GLY A O 1
ATOM 826 N N . VAL A 1 107 ? -1.687 -13.721 3.002 1.00 97.50 107 VAL A N 1
ATOM 827 C CA . VAL A 1 107 ? -2.531 -12.577 2.628 1.00 97.50 107 VAL A CA 1
ATOM 828 C C . VAL A 1 107 ? -1.726 -11.286 2.699 1.00 97.50 107 VAL A C 1
ATOM 830 O O . VAL A 1 107 ? -1.222 -10.942 3.766 1.00 97.50 107 VAL A O 1
ATOM 833 N N . PHE A 1 108 ? -1.660 -10.558 1.584 1.00 98.31 108 PHE A N 1
ATOM 834 C CA . PHE A 1 108 ? -1.068 -9.221 1.494 1.00 98.31 108 PHE A CA 1
ATOM 835 C C . PHE A 1 108 ? -2.125 -8.117 1.645 1.00 98.31 108 PHE A C 1
ATOM 837 O O . PHE A 1 108 ? -3.168 -8.152 0.991 1.00 98.31 108 PHE A O 1
ATOM 844 N N . GLY A 1 109 ? -1.833 -7.093 2.446 1.00 97.69 109 GLY A N 1
ATOM 845 C CA . GLY A 1 109 ? -2.680 -5.907 2.578 1.00 97.69 109 GLY A CA 1
ATOM 846 C C . GLY A 1 109 ? -1.926 -4.619 2.258 1.00 97.69 109 GLY A C 1
ATOM 847 O O . GLY A 1 109 ? -0.764 -4.463 2.627 1.00 97.69 109 GLY A O 1
ATOM 848 N N . ALA A 1 110 ? -2.594 -3.659 1.618 1.00 97.19 110 ALA A N 1
ATOM 849 C CA . ALA A 1 110 ?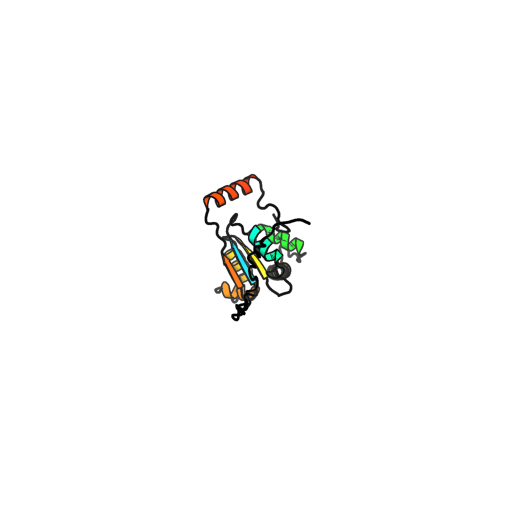 -2.073 -2.303 1.437 1.00 97.19 110 ALA A CA 1
ATOM 850 C C . ALA A 1 110 ? -3.195 -1.261 1.332 1.00 97.19 110 ALA A C 1
ATOM 852 O O . ALA A 1 110 ? -4.360 -1.585 1.103 1.00 97.19 110 ALA A O 1
ATOM 853 N N . LYS A 1 111 ? -2.842 0.017 1.477 1.00 96.06 111 LYS A N 1
ATOM 854 C CA . LYS A 1 111 ? -3.737 1.157 1.239 1.00 96.06 111 LYS A CA 1
ATOM 855 C C . LYS A 1 111 ? -3.276 1.950 0.026 1.00 96.06 111 LYS A C 1
ATOM 857 O O . LYS A 1 111 ? -2.092 2.243 -0.105 1.00 96.06 111 LYS A O 1
ATOM 862 N N . LEU A 1 112 ? -4.236 2.366 -0.794 1.00 93.88 112 LEU A N 1
ATOM 863 C CA . LEU A 1 112 ? -4.041 3.313 -1.886 1.00 93.88 112 LEU A CA 1
ATOM 864 C C . LEU A 1 112 ? -4.963 4.509 -1.666 1.00 93.88 112 LEU A C 1
ATOM 866 O O . LEU A 1 112 ? -6.164 4.354 -1.428 1.00 93.88 112 LEU A O 1
ATOM 870 N N . MET A 1 113 ? -4.398 5.709 -1.739 1.00 91.31 113 MET A N 1
ATOM 871 C CA . MET A 1 113 ? -5.202 6.924 -1.753 1.00 91.31 113 MET A CA 1
ATOM 872 C C . MET A 1 113 ? -5.706 7.200 -3.173 1.00 91.31 113 MET A C 1
ATOM 874 O O . MET A 1 113 ? -5.165 6.692 -4.158 1.00 91.31 113 MET A O 1
ATOM 878 N N . TRP A 1 114 ? -6.761 8.007 -3.286 1.00 80.19 114 TRP A N 1
ATOM 879 C CA . TRP A 1 114 ? -7.213 8.530 -4.574 1.00 80.19 114 TRP A CA 1
ATOM 880 C C . TRP A 1 114 ? -6.046 9.155 -5.351 1.00 80.19 114 TRP A C 1
ATOM 882 O O . TRP A 1 114 ? -5.244 9.890 -4.780 1.00 80.19 114 TRP A O 1
ATOM 892 N N . GLY A 1 115 ? -5.959 8.853 -6.646 1.00 75.19 115 GLY A N 1
ATOM 893 C CA . GLY A 1 115 ? -4.856 9.274 -7.515 1.00 75.19 115 GLY A CA 1
ATOM 894 C C . GLY A 1 115 ? -3.657 8.319 -7.523 1.00 75.19 115 GLY A C 1
ATOM 895 O O . GLY A 1 115 ? -2.993 8.209 -8.544 1.00 75.19 115 GLY A O 1
ATOM 896 N N . THR A 1 116 ? -3.430 7.538 -6.460 1.00 82.00 116 THR A N 1
ATOM 897 C CA . THR A 1 116 ? -2.259 6.644 -6.374 1.00 82.00 116 THR A CA 1
ATOM 898 C C . THR A 1 116 ? -2.404 5.385 -7.233 1.00 82.00 116 THR A C 1
ATOM 900 O O . THR A 1 116 ? -1.404 4.845 -7.683 1.00 82.00 116 THR A O 1
ATOM 903 N N . VAL A 1 117 ? -3.627 4.907 -7.501 1.00 80.88 117 VAL A N 1
ATOM 904 C CA . VAL A 1 117 ? -3.843 3.650 -8.253 1.00 80.88 117 VAL A CA 1
ATOM 905 C C . VAL A 1 117 ? -3.209 3.699 -9.647 1.00 80.88 117 VAL A C 1
ATOM 907 O O . VAL A 1 117 ? -2.524 2.751 -10.021 1.00 80.88 117 VAL A O 1
ATOM 910 N N . GLY A 1 118 ? -3.392 4.804 -10.380 1.00 83.25 118 GLY A N 1
ATOM 911 C CA . GLY A 1 118 ? -2.786 4.988 -11.703 1.00 83.25 118 GLY A CA 1
ATOM 912 C C . GLY A 1 118 ? -1.260 4.975 -11.639 1.00 83.25 118 GLY A C 1
ATOM 913 O O . GLY A 1 118 ? -0.628 4.237 -12.382 1.00 83.25 118 GLY A O 1
ATOM 914 N N . GLU A 1 119 ? -0.674 5.681 -10.666 1.00 86.62 119 GLU A N 1
ATOM 915 C CA . GLU A 1 119 ? 0.780 5.679 -10.454 1.00 86.62 119 GLU A CA 1
ATOM 916 C C . GLU A 1 119 ? 1.324 4.274 -10.165 1.00 86.62 119 GLU A C 1
ATOM 918 O O . GLU A 1 119 ? 2.359 3.891 -10.707 1.00 86.62 119 GLU A O 1
ATOM 923 N N . VAL A 1 120 ? 0.638 3.484 -9.329 1.00 86.62 120 VAL A N 1
ATOM 924 C CA . VAL A 1 120 ? 1.048 2.096 -9.061 1.00 86.62 120 VAL A CA 1
ATOM 925 C C . VAL A 1 120 ? 0.997 1.277 -10.342 1.00 86.62 120 VAL A C 1
ATOM 927 O O . VAL A 1 120 ? 1.970 0.604 -10.668 1.00 86.62 120 VAL A O 1
ATOM 930 N N . VAL A 1 121 ? -0.111 1.342 -11.080 1.00 87.69 121 VAL A N 1
ATOM 931 C CA . VAL A 1 121 ? -0.278 0.622 -12.347 1.00 87.69 121 VAL A CA 1
ATOM 932 C C . VAL A 1 121 ? 0.829 0.997 -13.336 1.00 87.69 121 VAL A C 1
ATOM 934 O O . VAL A 1 121 ? 1.491 0.103 -13.865 1.00 87.69 121 VAL A O 1
ATOM 937 N N . ASP A 1 122 ? 1.109 2.286 -13.521 1.00 88.50 122 ASP A N 1
ATOM 938 C CA . ASP A 1 122 ? 2.151 2.775 -14.428 1.00 88.50 122 ASP A CA 1
ATOM 939 C C . ASP A 1 122 ? 3.537 2.254 -14.044 1.00 88.50 122 ASP A C 1
ATOM 941 O O . ASP A 1 122 ? 4.282 1.755 -14.894 1.00 88.50 122 ASP A O 1
ATOM 945 N N . LYS A 1 123 ? 3.872 2.271 -12.748 1.00 88.38 123 LYS A N 1
ATOM 946 C CA . LYS A 1 123 ? 5.135 1.705 -12.262 1.00 88.38 123 LYS A CA 1
ATOM 947 C C . LYS A 1 123 ? 5.191 0.186 -12.464 1.00 88.38 123 LYS A C 1
ATOM 949 O O . LYS A 1 123 ? 6.241 -0.335 -12.841 1.00 88.38 123 LYS A O 1
ATOM 954 N N . MET A 1 124 ? 4.084 -0.538 -12.293 1.00 87.88 124 MET A N 1
ATOM 955 C CA . MET A 1 124 ? 4.025 -1.991 -12.522 1.00 87.88 124 MET A CA 1
ATOM 956 C C . MET A 1 124 ? 4.159 -2.365 -14.003 1.00 87.88 124 MET A C 1
ATOM 958 O O . MET A 1 124 ? 4.794 -3.374 -14.323 1.00 87.88 124 MET A O 1
ATOM 962 N N . ARG A 1 125 ? 3.647 -1.538 -14.922 1.00 88.62 125 ARG A N 1
ATOM 963 C CA . ARG A 1 125 ? 3.808 -1.733 -16.375 1.00 88.62 125 ARG A CA 1
ATOM 964 C C . ARG A 1 125 ? 5.275 -1.718 -16.803 1.00 88.62 125 ARG A C 1
ATOM 966 O O . ARG A 1 125 ? 5.636 -2.396 -17.762 1.00 88.62 125 ARG A O 1
ATOM 973 N N . THR A 1 126 ? 6.146 -1.018 -16.071 1.00 85.44 126 THR A N 1
ATOM 974 C CA . THR A 1 126 ? 7.600 -1.058 -16.325 1.00 85.44 126 THR A CA 1
ATOM 975 C C . THR A 1 126 ? 8.209 -2.445 -16.084 1.00 85.44 126 THR A C 1
ATOM 977 O O . THR A 1 126 ? 9.228 -2.782 -16.687 1.00 85.44 126 THR A O 1
ATOM 980 N N . ILE A 1 127 ? 7.568 -3.266 -15.243 1.00 85.50 127 ILE A N 1
ATOM 981 C CA . ILE A 1 127 ? 7.990 -4.628 -14.896 1.00 85.50 127 ILE A CA 1
ATOM 982 C C . ILE A 1 127 ? 7.337 -5.653 -15.835 1.00 85.50 127 ILE A C 1
ATOM 984 O O . ILE A 1 127 ? 8.006 -6.573 -16.305 1.00 85.50 127 ILE A O 1
ATOM 988 N N . HIS A 1 128 ? 6.045 -5.485 -16.128 1.00 85.56 128 HIS A N 1
ATOM 989 C CA . HIS A 1 128 ? 5.228 -6.416 -16.916 1.00 85.56 128 HIS A CA 1
ATOM 990 C C . HIS A 1 128 ? 4.636 -5.721 -18.148 1.00 85.56 128 HIS A C 1
ATOM 992 O O . HIS A 1 128 ? 3.462 -5.354 -18.185 1.00 85.56 128 HIS A O 1
ATOM 998 N N . ARG A 1 129 ? 5.473 -5.523 -19.171 1.00 81.38 129 ARG A N 1
ATOM 999 C CA . ARG A 1 129 ? 5.085 -4.816 -20.408 1.00 81.38 129 ARG A CA 1
ATOM 1000 C C . ARG A 1 129 ? 4.074 -5.578 -21.271 1.00 81.38 129 ARG A C 1
ATOM 1002 O O . ARG A 1 129 ? 3.447 -4.981 -22.136 1.00 81.38 129 ARG A O 1
ATOM 1009 N N . ASP A 1 130 ? 3.936 -6.880 -21.051 1.00 84.50 130 ASP A N 1
ATOM 1010 C CA . ASP A 1 130 ? 3.013 -7.779 -21.747 1.00 84.50 130 ASP A CA 1
ATOM 1011 C C . ASP A 1 130 ? 1.543 -7.594 -21.337 1.00 84.50 130 ASP A C 1
ATOM 1013 O O . ASP A 1 130 ? 0.653 -7.986 -22.085 1.00 84.50 130 ASP A O 1
ATOM 1017 N N . LEU A 1 131 ? 1.285 -6.961 -20.188 1.00 82.56 131 LEU A N 1
ATOM 1018 C CA . LEU A 1 131 ? -0.057 -6.721 -19.642 1.00 82.56 131 LEU A CA 1
ATOM 1019 C C . LEU A 1 131 ? -0.447 -5.240 -19.687 1.00 82.56 131 LEU A C 1
ATOM 1021 O O . LEU A 1 131 ? -1.198 -4.768 -18.838 1.00 82.56 131 LEU A O 1
ATOM 1025 N N . ALA A 1 132 ? 0.087 -4.492 -20.656 1.00 71.31 132 ALA A N 1
ATOM 1026 C CA . ALA A 1 132 ? -0.108 -3.051 -20.713 1.00 71.31 132 ALA A CA 1
ATOM 1027 C C . ALA A 1 132 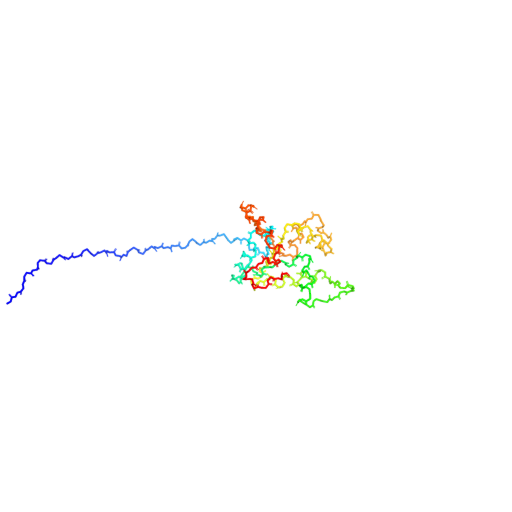? -1.596 -2.667 -20.736 1.00 71.31 132 ALA A C 1
ATOM 1029 O O . ALA A 1 132 ? -1.969 -1.774 -20.013 1.00 71.31 132 ALA A O 1
ATOM 1030 N N . ASP A 1 133 ? -2.489 -3.342 -21.449 1.00 83.19 133 ASP A N 1
ATOM 1031 C CA . ASP A 1 133 ? -3.893 -2.889 -21.515 1.00 83.19 133 ASP A CA 1
ATOM 1032 C C . ASP A 1 133 ? -4.833 -3.566 -20.495 1.00 83.19 133 ASP A C 1
ATOM 1034 O O . ASP A 1 133 ? -6.051 -3.410 -20.580 1.00 83.19 133 ASP A O 1
ATOM 1038 N N . ASP A 1 134 ? -4.287 -4.302 -19.517 1.00 89.06 134 ASP A N 1
ATOM 1039 C CA . ASP A 1 134 ? -5.055 -5.049 -18.511 1.00 89.06 134 ASP A CA 1
ATOM 1040 C C . ASP A 1 134 ? -4.565 -4.758 -17.082 1.00 89.06 134 ASP A C 1
ATOM 1042 O O . ASP A 1 134 ? -3.771 -5.502 -16.502 1.00 89.06 134 ASP A O 1
ATOM 1046 N N . ASP A 1 135 ? -5.070 -3.674 -16.488 1.00 90.00 135 ASP A N 1
ATOM 1047 C CA . ASP A 1 135 ? -4.702 -3.244 -15.131 1.00 90.00 135 ASP A CA 1
ATOM 1048 C C . ASP A 1 135 ? -5.004 -4.309 -14.071 1.00 90.00 135 ASP A C 1
ATOM 1050 O O . ASP A 1 135 ? -4.213 -4.530 -13.150 1.00 90.00 135 ASP A O 1
ATOM 1054 N N . LEU A 1 136 ? -6.149 -4.989 -14.184 1.00 89.12 136 LEU A N 1
ATOM 1055 C CA . LEU A 1 136 ? -6.533 -6.019 -13.223 1.00 89.12 136 LEU A CA 1
ATOM 1056 C C . LEU A 1 136 ? -5.678 -7.277 -13.402 1.00 89.12 136 LEU A C 1
ATOM 1058 O O . LEU A 1 136 ? -5.262 -7.873 -12.408 1.00 89.12 136 LEU A O 1
ATOM 1062 N N . GLY A 1 137 ? -5.388 -7.675 -14.641 1.00 91.62 137 GLY A N 1
ATOM 1063 C CA . GLY A 1 137 ? -4.447 -8.749 -14.948 1.00 91.62 137 GLY A CA 1
ATOM 1064 C C . GLY A 1 137 ? -3.047 -8.447 -14.431 1.00 91.62 137 GLY A C 1
ATOM 1065 O O . GLY A 1 137 ? -2.428 -9.314 -13.815 1.00 91.62 137 GLY A O 1
ATOM 1066 N N . LEU A 1 138 ? -2.580 -7.206 -14.583 1.00 91.81 138 LEU A N 1
ATOM 1067 C CA . LEU A 1 138 ? -1.305 -6.730 -14.057 1.00 91.81 138 LEU A CA 1
ATOM 1068 C C . LEU A 1 138 ? -1.253 -6.805 -12.527 1.00 91.81 138 LEU A C 1
ATOM 1070 O O . LEU A 1 138 ? -0.322 -7.386 -11.967 1.00 91.81 138 LEU A O 1
ATOM 1074 N N . LEU A 1 139 ? -2.268 -6.281 -11.835 1.00 91.31 139 LEU A N 1
ATOM 1075 C CA . LEU A 1 139 ? -2.345 -6.370 -10.375 1.00 91.31 139 LEU A CA 1
ATOM 1076 C C . LEU A 1 139 ? -2.431 -7.827 -9.913 1.00 91.31 139 LEU A C 1
ATOM 1078 O O . LEU A 1 139 ? -1.708 -8.214 -8.996 1.00 91.31 139 LEU A O 1
ATOM 1082 N N . ASN A 1 140 ? -3.215 -8.664 -10.596 1.00 92.94 140 ASN A N 1
ATOM 1083 C CA . ASN A 1 140 ? -3.302 -10.086 -10.277 1.00 92.94 140 ASN A CA 1
ATOM 1084 C C . ASN A 1 140 ? -1.987 -10.833 -10.528 1.00 92.94 140 ASN A C 1
ATOM 1086 O O . ASN A 1 140 ? -1.639 -11.754 -9.788 1.00 92.94 140 ASN A O 1
ATOM 1090 N N . ARG A 1 141 ? -1.225 -10.430 -11.549 1.00 92.19 141 ARG A N 1
ATOM 1091 C CA . ARG A 1 141 ? 0.093 -10.990 -11.856 1.00 92.19 141 ARG A CA 1
ATOM 1092 C C . ARG A 1 141 ? 1.100 -10.701 -10.748 1.00 92.19 141 ARG A C 1
ATOM 1094 O O . ARG A 1 141 ? 1.914 -11.571 -10.437 1.00 92.19 141 ARG A O 1
ATOM 1101 N N . VAL A 1 142 ? 1.039 -9.497 -10.182 1.00 92.19 142 VAL A N 1
ATOM 1102 C CA . VAL A 1 142 ? 1.977 -9.007 -9.167 1.00 92.19 142 VAL A CA 1
ATOM 1103 C C . VAL A 1 142 ? 1.591 -9.469 -7.758 1.00 92.19 142 VAL A C 1
ATOM 1105 O O . VAL A 1 142 ? 2.447 -9.930 -7.000 1.00 92.19 142 VAL A O 1
ATOM 1108 N N . PHE A 1 143 ? 0.310 -9.363 -7.404 1.00 94.25 143 PHE A N 1
ATOM 1109 C CA . PHE A 1 143 ? -0.178 -9.538 -6.034 1.00 94.25 143 PHE A CA 1
ATOM 1110 C C . PHE A 1 143 ? -1.015 -10.807 -5.821 1.00 94.25 143 PHE A C 1
ATOM 1112 O O . PHE A 1 143 ? -1.412 -11.069 -4.689 1.00 94.25 143 PHE A O 1
ATOM 1119 N N . GLY A 1 144 ? -1.263 -11.611 -6.860 1.00 94.31 144 GLY A N 1
ATOM 1120 C CA . GLY A 1 144 ? -2.221 -12.722 -6.805 1.00 94.31 144 GLY A CA 1
ATOM 1121 C C . GLY A 1 144 ? -3.662 -12.220 -6.903 1.00 94.31 144 GLY A C 1
ATOM 1122 O O . GLY A 1 144 ? -3.892 -11.059 -7.232 1.00 94.31 144 GLY A O 1
ATOM 1123 N N . ARG A 1 145 ? -4.656 -13.066 -6.616 1.00 94.88 145 ARG A N 1
ATOM 1124 C CA . ARG A 1 145 ? -6.071 -12.668 -6.670 1.00 94.88 145 ARG A CA 1
ATOM 1125 C C . ARG A 1 145 ? -6.333 -11.480 -5.741 1.00 94.88 145 ARG A C 1
ATOM 1127 O O . ARG A 1 145 ? -6.426 -11.649 -4.524 1.00 94.88 145 ARG A O 1
ATOM 1134 N N . THR A 1 146 ? -6.510 -10.312 -6.351 1.00 94.81 146 THR A N 1
ATOM 1135 C CA . THR A 1 146 ? -6.557 -9.023 -5.661 1.00 94.81 146 THR A CA 1
ATOM 1136 C C . THR A 1 146 ? -7.995 -8.560 -5.438 1.00 94.81 146 THR A C 1
ATOM 1138 O O . THR A 1 146 ? -8.786 -8.473 -6.378 1.00 94.81 146 THR A O 1
ATOM 1141 N N . GLY A 1 147 ? -8.334 -8.245 -4.187 1.00 94.44 147 GLY A N 1
ATOM 1142 C CA . GLY A 1 147 ? -9.581 -7.583 -3.801 1.00 94.44 147 GLY A CA 1
ATOM 1143 C C . GLY A 1 147 ? -9.420 -6.073 -3.594 1.00 94.44 147 GLY A C 1
ATOM 1144 O O . GLY A 1 147 ? -8.330 -5.578 -3.309 1.00 94.44 147 GLY A O 1
ATOM 1145 N N . PHE A 1 148 ? -10.524 -5.330 -3.672 1.00 93.88 148 PHE A N 1
ATOM 1146 C CA . PHE A 1 148 ? -10.538 -3.885 -3.426 1.00 93.88 148 PHE A CA 1
ATOM 1147 C C . PHE A 1 148 ? -11.602 -3.530 -2.391 1.00 93.88 148 PHE A C 1
ATOM 1149 O O . PHE A 1 148 ? -12.766 -3.909 -2.521 1.00 93.88 148 PHE A O 1
ATOM 1156 N N . VAL A 1 149 ? -11.199 -2.779 -1.370 1.00 94.81 149 VAL A N 1
ATOM 1157 C CA . VAL A 1 149 ? -12.081 -2.266 -0.320 1.00 94.81 149 VAL A CA 1
ATOM 1158 C C . VAL A 1 149 ? -12.178 -0.759 -0.488 1.00 94.81 149 VAL A C 1
ATOM 1160 O O . VAL A 1 149 ? -11.233 -0.036 -0.185 1.00 94.81 149 VAL A O 1
ATOM 1163 N N . TYR A 1 150 ? -13.319 -0.273 -0.971 1.00 94.75 150 TYR A N 1
ATOM 1164 C CA . TYR A 1 150 ? -13.553 1.161 -1.109 1.00 94.75 150 TYR A CA 1
ATOM 1165 C C . TYR A 1 150 ? -14.059 1.763 0.206 1.00 94.75 150 TYR A C 1
ATOM 1167 O O . TYR A 1 150 ? -15.136 1.407 0.688 1.00 94.75 150 TYR A O 1
ATOM 1175 N N . LEU A 1 151 ? -13.292 2.695 0.773 1.00 94.75 151 LEU A N 1
ATOM 1176 C CA . LEU A 1 151 ? -13.626 3.373 2.019 1.00 94.75 151 LEU A CA 1
ATOM 1177 C C . LEU A 1 151 ? -14.048 4.821 1.760 1.00 94.75 151 LEU A C 1
ATOM 1179 O O . LEU A 1 151 ? -13.287 5.632 1.228 1.00 94.75 151 LEU A O 1
ATOM 1183 N N . LYS A 1 152 ? -15.257 5.157 2.211 1.00 94.50 152 LYS A N 1
ATOM 1184 C CA . LYS A 1 152 ? -15.827 6.506 2.145 1.00 94.50 152 LYS A CA 1
ATOM 1185 C C . LYS A 1 152 ? -16.338 6.950 3.510 1.00 94.50 152 LYS A C 1
ATOM 1187 O O . LYS A 1 152 ? -16.818 6.136 4.297 1.00 94.50 152 LYS A O 1
ATOM 1192 N N . ARG A 1 153 ? -16.311 8.259 3.755 1.00 95.38 153 ARG A N 1
ATOM 1193 C CA . ARG A 1 153 ? -16.961 8.890 4.906 1.00 95.38 153 ARG A CA 1
ATOM 1194 C C . ARG A 1 153 ? -18.187 9.651 4.415 1.00 95.38 153 ARG A C 1
ATOM 1196 O O . ARG A 1 153 ? -18.078 10.482 3.526 1.00 95.38 153 ARG A O 1
ATOM 1203 N N . HIS A 1 154 ? -19.357 9.332 4.966 1.00 96.88 154 HIS A N 1
ATOM 1204 C CA . HIS A 1 154 ? -20.614 9.965 4.546 1.00 96.88 154 HIS A CA 1
ATOM 1205 C C . HIS A 1 154 ? -20.675 11.453 4.915 1.00 96.88 154 HIS A C 1
ATOM 1207 O O . HIS A 1 154 ? -21.159 12.258 4.128 1.00 96.88 154 HIS A O 1
ATOM 1213 N N . ASP A 1 155 ? -20.161 11.826 6.089 1.00 97.44 155 ASP A N 1
ATOM 1214 C CA . ASP A 1 155 ? -20.063 13.226 6.502 1.00 97.44 155 ASP A CA 1
ATOM 1215 C C . ASP A 1 155 ? -18.810 13.881 5.902 1.00 97.44 155 ASP A C 1
ATOM 1217 O O . ASP A 1 155 ? -17.719 13.865 6.487 1.00 97.44 155 ASP A O 1
ATOM 1221 N N . VAL A 1 156 ? -18.984 14.434 4.703 1.00 96.19 156 VAL A N 1
ATOM 1222 C CA . VAL A 1 156 ? -17.926 15.104 3.937 1.00 96.19 156 VAL A CA 1
ATOM 1223 C C . VAL A 1 156 ? -17.465 16.414 4.581 1.00 96.19 156 VAL A C 1
ATOM 1225 O O . VAL A 1 156 ? -16.301 16.782 4.438 1.00 96.19 156 VAL A O 1
ATOM 1228 N N . LEU A 1 157 ? -18.330 17.094 5.343 1.00 97.75 157 LEU A N 1
ATOM 1229 C CA . LEU A 1 157 ? -17.959 18.325 6.041 1.00 97.75 157 LEU A CA 1
ATOM 1230 C C . LEU A 1 157 ? -17.003 18.007 7.191 1.00 97.75 157 LEU A C 1
ATOM 1232 O O . LEU A 1 157 ? -15.936 18.612 7.302 1.00 97.75 157 LEU A O 1
ATOM 1236 N N . ALA A 1 158 ? -17.332 17.004 8.006 1.00 96.31 158 ALA A N 1
ATOM 1237 C CA . ALA A 1 158 ? -16.436 16.553 9.061 1.00 96.31 158 ALA A CA 1
ATOM 1238 C C . ALA A 1 158 ? -15.125 15.971 8.498 1.00 96.31 158 ALA A C 1
ATOM 1240 O O . ALA A 1 158 ? -14.072 16.113 9.127 1.00 96.31 158 ALA A O 1
ATOM 1241 N N . GLN A 1 159 ? -15.162 15.349 7.310 1.00 96.44 159 GLN A N 1
ATOM 1242 C CA . GLN A 1 159 ? -13.955 14.932 6.591 1.00 96.44 159 GLN A CA 1
ATOM 1243 C C . GLN A 1 159 ? -13.063 16.135 6.242 1.00 96.44 159 GLN A C 1
ATOM 1245 O O . GLN A 1 159 ? -11.878 16.120 6.577 1.00 96.44 159 GLN A O 1
ATOM 1250 N N . ALA A 1 160 ? -13.633 17.182 5.636 1.00 96.00 160 ALA A N 1
ATOM 1251 C CA . ALA A 1 160 ? -12.913 18.389 5.230 1.00 96.00 160 ALA A CA 1
ATOM 1252 C C . ALA A 1 160 ? -12.336 19.161 6.426 1.00 96.00 160 ALA A C 1
ATOM 1254 O O . ALA A 1 160 ? -11.162 19.525 6.420 1.00 96.00 160 ALA A O 1
ATOM 1255 N N . VAL A 1 161 ? -13.114 19.332 7.501 1.00 97.00 161 VAL A N 1
ATOM 1256 C CA . VAL A 1 161 ? -12.625 19.956 8.744 1.00 97.00 161 VAL A CA 1
ATOM 1257 C C . VAL A 1 161 ? -11.466 19.153 9.334 1.00 97.00 161 VAL A C 1
ATOM 1259 O O . VAL A 1 161 ? -10.469 19.727 9.770 1.00 97.00 161 VAL A O 1
ATOM 1262 N N . SER A 1 162 ? -11.561 17.819 9.337 1.00 94.69 162 SER A N 1
ATOM 1263 C CA . SER A 1 162 ? -10.460 16.981 9.813 1.00 94.69 162 SER A CA 1
ATOM 1264 C C . SER A 1 162 ? -9.215 17.092 8.935 1.00 94.69 162 SER A C 1
ATOM 1266 O O . SER A 1 162 ? -8.117 16.972 9.472 1.00 94.69 162 SER A O 1
ATOM 1268 N N . TRP A 1 163 ? -9.377 17.287 7.625 1.00 92.81 163 TRP A N 1
ATOM 1269 C CA . TRP A 1 163 ? -8.264 17.465 6.694 1.00 92.81 163 TRP A CA 1
ATOM 1270 C C . TRP A 1 163 ? -7.544 18.772 6.985 1.00 92.81 163 TRP A C 1
ATOM 1272 O O . TRP A 1 163 ? -6.351 18.750 7.267 1.00 92.81 163 TRP A O 1
ATOM 1282 N N . LEU A 1 164 ? -8.279 19.886 7.001 1.00 95.44 164 LEU A N 1
ATOM 1283 C CA . LEU A 1 164 ? -7.709 21.212 7.228 1.00 95.44 164 LEU A CA 1
ATOM 1284 C C . LEU A 1 164 ? -6.930 21.273 8.548 1.00 95.44 164 LEU A C 1
ATOM 1286 O O . LEU A 1 164 ? -5.832 21.817 8.604 1.00 95.44 164 LEU A O 1
ATOM 1290 N N . ARG A 1 165 ? -7.471 20.659 9.607 1.00 95.12 165 ARG A N 1
ATOM 1291 C CA . ARG A 1 165 ? -6.768 20.559 10.891 1.00 95.12 165 ARG A CA 1
ATOM 1292 C C . ARG A 1 165 ? -5.463 19.773 10.778 1.00 95.12 165 ARG A C 1
ATOM 1294 O O . ARG A 1 165 ? -4.468 20.214 11.334 1.00 95.12 165 ARG A O 1
ATOM 1301 N N . ALA A 1 166 ? -5.470 18.634 10.084 1.00 92.38 166 ALA A N 1
ATOM 1302 C CA . ALA A 1 166 ? -4.278 17.802 9.926 1.00 92.38 166 ALA A CA 1
ATOM 1303 C C . ALA A 1 166 ? -3.165 18.531 9.159 1.00 92.38 166 ALA A C 1
ATOM 1305 O O . ALA A 1 166 ? -2.010 18.454 9.566 1.00 92.38 166 ALA A O 1
ATOM 1306 N N . GLU A 1 167 ? -3.511 19.289 8.114 1.00 91.81 167 GLU A N 1
ATOM 1307 C CA . GLU A 1 167 ? -2.553 20.135 7.387 1.00 91.81 167 GLU A CA 1
ATOM 1308 C C . GLU A 1 167 ? -1.964 21.230 8.277 1.00 91.81 167 GLU A C 1
ATOM 1310 O O . GLU A 1 167 ? -0.752 21.421 8.299 1.00 91.81 167 GLU A O 1
ATOM 1315 N N . GLN A 1 168 ? -2.807 21.922 9.046 1.00 94.62 168 GLN A N 1
ATOM 1316 C CA . GLN A 1 168 ? -2.372 23.014 9.921 1.00 94.62 168 GLN A CA 1
ATOM 1317 C C . GLN A 1 168 ? -1.453 22.548 11.051 1.00 94.62 168 GLN A C 1
ATOM 1319 O O . GLN A 1 168 ? -0.573 23.296 11.470 1.00 94.62 168 GLN A O 1
ATOM 1324 N N . THR A 1 169 ? -1.669 21.340 11.571 1.00 92.44 169 THR A N 1
ATOM 1325 C CA . THR A 1 169 ? -0.899 20.813 12.705 1.00 92.44 169 THR A CA 1
ATOM 1326 C C . THR A 1 169 ? 0.169 19.803 12.298 1.00 92.44 169 THR A C 1
ATOM 1328 O O . THR A 1 169 ? 0.844 19.272 13.176 1.00 92.44 169 THR A O 1
ATOM 1331 N N . ALA A 1 1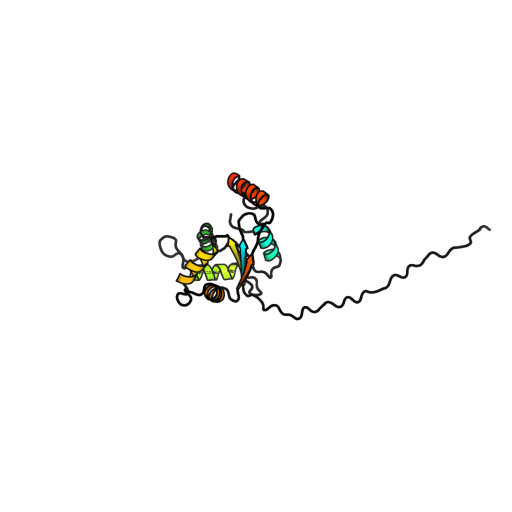70 ? 0.284 19.477 11.006 1.00 87.19 170 ALA A N 1
ATOM 1332 C CA . ALA A 1 170 ? 1.088 18.365 10.490 1.00 87.19 170 ALA A CA 1
ATOM 1333 C C . ALA A 1 170 ? 0.830 17.022 11.211 1.00 87.19 170 ALA A C 1
ATOM 1335 O O . ALA A 1 170 ? 1.704 16.167 11.290 1.00 87.19 170 ALA A O 1
ATOM 1336 N N . THR A 1 171 ? -0.369 16.830 11.774 1.00 86.44 171 THR A N 1
ATOM 1337 C CA . THR A 1 171 ? -0.729 15.622 12.532 1.00 86.44 171 THR A CA 1
ATOM 1338 C C . THR A 1 171 ? -1.827 14.875 11.800 1.00 86.44 171 THR A C 1
ATOM 1340 O O . THR A 1 171 ? -3.001 15.256 11.837 1.00 86.44 171 THR A O 1
ATOM 1343 N N . TRP A 1 172 ? -1.451 13.782 11.146 1.00 82.38 172 TRP A N 1
ATOM 1344 C CA . TRP A 1 172 ? -2.364 13.009 10.309 1.00 82.38 172 TRP A CA 1
ATOM 1345 C C . TRP A 1 172 ? -2.975 11.823 11.049 1.00 82.38 172 TRP A C 1
ATOM 1347 O O . TRP A 1 172 ? -4.084 11.399 10.720 1.00 82.38 172 TRP A O 1
ATOM 1357 N N . PHE A 1 173 ? -2.350 11.331 12.109 1.00 76.50 173 PHE A N 1
ATOM 1358 C CA . PHE A 1 173 ? -2.889 10.227 12.889 1.00 76.50 173 PHE A CA 1
ATOM 1359 C C . PHE A 1 173 ? -2.485 10.333 14.361 1.00 76.50 173 PHE A C 1
ATOM 1361 O O . PHE A 1 173 ? -1.518 11.000 14.707 1.00 76.50 173 PHE A O 1
ATOM 1368 N N . VAL A 1 174 ? -3.275 9.717 15.241 1.00 72.69 174 VAL A N 1
ATOM 1369 C CA . VAL A 1 174 ? -3.008 9.651 16.681 1.00 72.69 174 VAL A CA 1
ATOM 1370 C C . VAL A 1 174 ? -3.190 8.197 17.103 1.00 72.69 174 VAL A C 1
ATOM 1372 O O . VAL A 1 174 ? -4.276 7.649 16.926 1.00 72.69 174 VAL A O 1
ATOM 1375 N N . GLY A 1 175 ? -2.139 7.584 17.656 1.00 63.88 175 GLY A N 1
ATOM 1376 C CA . GLY A 1 175 ? -2.185 6.216 18.191 1.00 63.88 175 GLY A CA 1
ATOM 1377 C C . GLY A 1 175 ? -1.825 5.096 17.205 1.00 63.88 175 GLY A C 1
ATOM 1378 O O . GLY A 1 175 ? -2.278 3.970 17.389 1.00 63.88 175 GLY A O 1
ATOM 1379 N N . GLY A 1 176 ? -1.042 5.384 16.162 1.00 54.09 176 GLY A N 1
ATOM 1380 C CA . GLY A 1 176 ? -0.612 4.394 15.176 1.00 54.09 176 GLY A CA 1
ATOM 1381 C C . GLY A 1 176 ? 0.708 3.721 15.468 1.00 54.09 176 GLY A C 1
ATOM 1382 O O . GLY A 1 176 ? 1.719 4.396 15.616 1.00 54.09 176 GLY A O 1
ATOM 1383 N N . ASN A 1 177 ? 0.722 2.392 15.436 1.00 49.22 177 ASN A N 1
ATOM 1384 C CA . ASN A 1 177 ? 1.963 1.634 15.391 1.00 49.22 177 ASN A CA 1
ATOM 1385 C C . ASN A 1 177 ? 2.387 1.467 13.919 1.00 49.22 177 ASN A C 1
ATOM 1387 O O . ASN A 1 177 ? 1.826 0.645 13.202 1.00 49.22 177 ASN A O 1
ATOM 1391 N N . GLY A 1 178 ? 3.376 2.241 13.464 1.00 51.06 178 GLY A N 1
ATOM 1392 C CA . GLY A 1 178 ? 4.184 1.886 12.287 1.00 51.06 178 GLY A CA 1
ATOM 1393 C C . GLY A 1 178 ? 3.797 2.465 10.921 1.00 51.06 178 GLY A C 1
ATOM 1394 O O . GLY A 1 178 ? 4.482 2.141 9.948 1.00 51.06 178 GLY A O 1
ATOM 1395 N N . GLU A 1 179 ? 2.780 3.326 10.823 1.00 56.56 179 GLU A N 1
ATOM 1396 C CA . GLU A 1 179 ? 2.580 4.130 9.606 1.00 56.56 179 GLU A CA 1
ATOM 1397 C C . GLU A 1 179 ? 3.715 5.171 9.523 1.00 56.56 179 GLU A C 1
ATOM 1399 O O . GLU A 1 179 ? 4.081 5.768 10.535 1.00 56.56 179 GLU A O 1
ATOM 1404 N N . ILE A 1 180 ? 4.360 5.296 8.359 1.00 57.06 180 ILE A N 1
ATOM 1405 C CA . ILE A 1 180 ? 5.346 6.360 8.129 1.00 57.06 180 ILE A CA 1
ATOM 1406 C C . ILE A 1 180 ? 4.539 7.647 7.942 1.00 57.06 180 ILE A C 1
ATOM 1408 O O . ILE A 1 180 ? 3.674 7.683 7.068 1.00 57.06 180 ILE A O 1
ATOM 1412 N N . ASP A 1 181 ? 4.780 8.635 8.805 1.00 50.09 181 ASP A N 1
ATOM 1413 C CA . ASP A 1 181 ? 4.190 9.979 8.721 1.00 50.09 181 ASP A CA 1
ATOM 1414 C C . ASP A 1 181 ? 4.877 10.837 7.645 1.00 50.09 181 ASP A C 1
ATOM 1416 O O . ASP A 1 181 ? 6.130 10.794 7.566 1.00 50.09 181 ASP A O 1
#

Organism: NCBI:txid1836972

Radius of gyration: 26.16 Å; chains: 1; bounding box: 71×49×94 Å

Foldseek 3Di:
DDDDDPDDDDDDPDPDDDPPPDDPPPPPPPPDALEEEEEEAAQLCVLVVQVVLVVVLQQFNEAACQPVVCVLVQCVVLVADADPPSHGQVLVSLVSQLVRRHHPNNYGHYYDYPPSLVVVQVSLCVVVVVCNPPSCVSCCVSRNRYYYHYGDDPPVVVSVVLVVVCVVVVNRDDDDDPHDD